Protein AF-A0A7Z1KL92-F1 (afdb_monomer_lite)

Secondary structure (DSSP, 8-state):
--TTGGGGGGGGS-HHHHHHHHHHHHHHHHHHH-TTSTTSS--PPPSSS----

Organism: Salmonella dublin (NCBI:txid98360)

Structure (mmCIF, N/CA/C/O backbone):
data_AF-A0A7Z1KL92-F1
#
_entry.id   AF-A0A7Z1KL92-F1
#
loop_
_atom_site.group_PDB
_atom_site.id
_atom_site.type_symbol
_atom_site.label_atom_id
_atom_site.label_alt_id
_atom_site.label_comp_id
_atom_site.label_asym_id
_atom_site.label_entity_id
_atom_site.label_seq_id
_atom_site.pdbx_PDB_ins_code
_atom_site.Cartn_x
_atom_site.Cartn_y
_atom_site.Cartn_z
_atom_site.occupancy
_atom_site.B_iso_or_equiv
_atom_site.auth_seq_id
_atom_site.auth_comp_id
_atom_site.auth_asym_id
_atom_site.auth_atom_id
_atom_site.pdbx_PDB_model_num
ATOM 1 N N . PHE A 1 1 ? 22.739 17.085 -10.340 1.00 50.28 1 PHE A N 1
ATOM 2 C CA . PHE A 1 1 ? 22.682 15.951 -9.388 1.00 50.28 1 PHE A CA 1
ATOM 3 C C . PHE A 1 1 ? 21.442 15.093 -9.646 1.00 50.28 1 PHE A C 1
ATOM 5 O O . PHE A 1 1 ? 20.327 15.573 -9.486 1.00 50.28 1 PHE A O 1
ATOM 12 N N . ARG A 1 2 ? 21.603 13.845 -10.112 1.00 62.72 2 ARG A N 1
ATOM 13 C CA . ARG A 1 2 ? 20.489 12.973 -10.540 1.00 62.72 2 ARG A CA 1
ATOM 14 C C . ARG A 1 2 ? 19.953 12.153 -9.354 1.00 62.72 2 ARG A C 1
ATOM 16 O O . ARG A 1 2 ? 20.548 11.144 -8.989 1.00 62.72 2 ARG A O 1
ATOM 23 N N . LYS A 1 3 ? 18.806 12.562 -8.795 1.00 62.22 3 LYS A N 1
ATOM 24 C CA . LYS A 1 3 ? 18.110 11.944 -7.637 1.00 62.22 3 LYS A CA 1
ATOM 25 C C . LYS A 1 3 ? 17.636 10.485 -7.835 1.00 62.22 3 LYS A C 1
ATOM 27 O O . LYS A 1 3 ? 17.171 9.864 -6.890 1.00 62.22 3 LYS A O 1
ATOM 32 N N . PHE A 1 4 ? 17.774 9.909 -9.030 1.00 68.19 4 PHE A N 1
ATOM 33 C CA . PHE A 1 4 ? 17.131 8.641 -9.408 1.00 68.19 4 PHE A CA 1
ATOM 34 C C . PHE A 1 4 ? 17.987 7.376 -9.253 1.00 68.19 4 PHE A C 1
ATOM 36 O O . PHE A 1 4 ? 17.494 6.292 -9.539 1.00 68.19 4 PHE A O 1
ATOM 43 N N . ARG A 1 5 ? 19.255 7.464 -8.816 1.00 78.12 5 ARG A N 1
ATOM 44 C CA . ARG A 1 5 ? 20.102 6.257 -8.680 1.00 78.12 5 ARG A CA 1
ATOM 45 C C . ARG A 1 5 ? 19.560 5.268 -7.642 1.00 78.12 5 ARG A C 1
ATOM 47 O O . ARG A 1 5 ? 19.596 4.072 -7.886 1.00 78.12 5 ARG A O 1
ATOM 54 N N . LYS A 1 6 ? 18.990 5.767 -6.538 1.00 84.75 6 LYS A N 1
ATOM 55 C CA . LYS A 1 6 ? 18.406 4.939 -5.467 1.00 84.75 6 LYS A CA 1
ATOM 56 C C . LYS A 1 6 ? 17.227 4.080 -5.943 1.00 84.75 6 LYS A C 1
ATOM 58 O O . LYS A 1 6 ? 16.990 3.009 -5.401 1.00 84.75 6 LYS A O 1
ATOM 63 N N . TYR A 1 7 ? 16.502 4.553 -6.951 1.00 85.44 7 TYR A N 1
ATOM 64 C CA . TYR A 1 7 ? 15.270 3.934 -7.436 1.00 85.44 7 TYR A CA 1
ATOM 65 C C . TYR A 1 7 ? 15.425 3.375 -8.853 1.00 85.44 7 TYR A C 1
ATOM 67 O O . TYR A 1 7 ? 14.433 3.146 -9.534 1.00 85.44 7 TYR A O 1
ATOM 75 N N . ALA A 1 8 ? 16.665 3.188 -9.321 1.00 87.69 8 ALA A N 1
ATOM 76 C CA . ALA A 1 8 ? 16.931 2.688 -10.667 1.00 87.69 8 ALA A CA 1
ATOM 77 C C . ALA A 1 8 ? 16.320 1.297 -10.893 1.00 87.69 8 ALA A C 1
ATOM 79 O O . ALA A 1 8 ? 15.782 1.053 -11.968 1.00 87.69 8 ALA A O 1
ATOM 80 N N . TRP A 1 9 ? 16.319 0.462 -9.851 1.00 88.25 9 TRP A N 1
ATOM 81 C CA . TRP A 1 9 ? 15.730 -0.877 -9.847 1.00 88.25 9 TRP A CA 1
ATOM 82 C C . TRP A 1 9 ? 14.221 -0.880 -10.136 1.00 88.25 9 TRP A C 1
ATOM 84 O O . TRP A 1 9 ? 13.716 -1.839 -10.699 1.00 88.25 9 TRP A O 1
ATOM 94 N N . LEU A 1 10 ? 13.483 0.201 -9.835 1.00 86.56 10 LEU A N 1
ATOM 95 C CA . LEU A 1 10 ? 12.044 0.272 -10.132 1.00 86.56 10 LEU A CA 1
ATOM 96 C C . LEU A 1 10 ? 11.747 0.243 -11.635 1.00 86.56 10 LEU A C 1
ATOM 98 O O . LEU A 1 10 ? 10.634 -0.091 -12.020 1.00 86.56 10 LEU A O 1
ATOM 102 N N . LYS A 1 11 ? 12.723 0.581 -12.491 1.00 85.50 11 LYS A N 1
ATOM 103 C CA . LYS A 1 11 ? 12.557 0.506 -13.950 1.00 85.50 11 LYS A CA 1
ATOM 104 C C . LYS A 1 11 ? 12.445 -0.923 -14.477 1.00 85.50 11 LYS A C 1
ATOM 106 O O . LYS A 1 11 ? 12.043 -1.096 -15.620 1.00 85.50 11 LYS A O 1
ATOM 111 N N . GLU A 1 12 ? 12.841 -1.910 -13.681 1.00 89.44 12 GLU A N 1
ATOM 112 C CA . GLU A 1 12 ? 12.820 -3.329 -14.052 1.00 89.44 12 GLU A CA 1
ATOM 113 C C . GLU A 1 12 ? 11.439 -3.966 -13.826 1.00 89.44 12 GLU A C 1
ATOM 115 O O . GLU A 1 12 ? 11.207 -5.092 -14.255 1.00 89.44 12 GLU A O 1
ATOM 120 N N . TYR A 1 13 ? 10.517 -3.252 -13.172 1.00 89.38 13 TYR A N 1
ATOM 121 C CA . TYR A 1 13 ? 9.195 -3.750 -12.799 1.00 89.38 13 TYR A CA 1
ATOM 122 C C . TYR A 1 13 ? 8.093 -3.132 -13.661 1.00 89.38 13 TYR A C 1
ATOM 124 O O . TYR A 1 13 ? 8.199 -1.995 -14.124 1.00 89.38 13 TYR A O 1
ATOM 132 N N . ASP A 1 14 ? 7.005 -3.884 -13.831 1.00 92.00 14 ASP A N 1
ATOM 133 C CA . ASP A 1 14 ? 5.810 -3.427 -14.534 1.00 92.00 14 ASP A CA 1
ATOM 134 C C . ASP A 1 14 ? 5.140 -2.247 -13.803 1.00 92.00 14 ASP A C 1
ATOM 136 O O . ASP A 1 14 ? 4.965 -2.247 -12.578 1.00 92.00 14 ASP A O 1
ATOM 140 N N . SER A 1 15 ? 4.767 -1.218 -14.565 1.00 92.19 15 SER A N 1
ATOM 141 C CA . SER A 1 15 ? 4.220 0.024 -14.016 1.00 92.19 15 SER A CA 1
ATOM 142 C C . SER A 1 15 ? 2.843 -0.165 -13.377 1.00 92.19 15 SER A C 1
ATOM 144 O O . SER A 1 15 ? 2.544 0.516 -12.394 1.00 92.19 15 SER A O 1
ATOM 146 N N . ILE A 1 16 ? 2.034 -1.105 -13.872 1.00 94.69 16 ILE A N 1
ATOM 147 C CA . ILE A 1 16 ? 0.706 -1.419 -13.331 1.00 94.69 16 ILE A CA 1
ATOM 148 C C . ILE A 1 16 ? 0.864 -2.149 -11.998 1.00 94.69 16 ILE A C 1
ATOM 150 O O . ILE A 1 16 ? 0.204 -1.798 -11.019 1.00 94.69 16 ILE A O 1
ATOM 154 N N . ALA A 1 17 ? 1.788 -3.108 -11.916 1.00 93.50 17 ALA A N 1
ATOM 155 C CA . ALA A 1 17 ? 2.077 -3.812 -10.667 1.00 93.50 17 ALA A CA 1
ATOM 156 C C . ALA A 1 17 ? 2.535 -2.852 -9.553 1.00 93.50 17 ALA A C 1
ATOM 158 O O . ALA A 1 17 ? 2.062 -2.942 -8.416 1.00 93.50 17 ALA A O 1
ATOM 159 N N . LEU A 1 18 ? 3.409 -1.891 -9.877 1.00 94.44 18 LEU A N 1
ATOM 160 C CA . LEU A 1 18 ? 3.853 -0.869 -8.924 1.00 94.44 18 LEU A CA 1
ATOM 161 C C . LEU A 1 18 ? 2.704 0.039 -8.471 1.00 94.44 18 LEU A C 1
ATOM 163 O O . LEU A 1 18 ? 2.580 0.324 -7.279 1.00 94.44 18 LEU A O 1
ATOM 167 N N . GLN A 1 19 ? 1.846 0.469 -9.396 1.00 95.50 19 GLN A N 1
ATOM 168 C CA . GLN A 1 19 ? 0.666 1.270 -9.062 1.00 95.50 19 GLN A CA 1
ATOM 169 C C . GLN A 1 19 ? -0.290 0.505 -8.143 1.00 95.50 19 GLN A C 1
ATOM 171 O O . GLN A 1 19 ? -0.734 1.049 -7.131 1.00 95.50 19 GLN A O 1
ATOM 176 N N . GLN A 1 20 ? -0.547 -0.771 -8.436 1.00 96.94 20 GLN A N 1
ATOM 177 C CA . GLN A 1 20 ? -1.413 -1.603 -7.606 1.00 96.94 20 GLN A CA 1
ATOM 178 C C . GLN A 1 20 ? -0.828 -1.809 -6.204 1.00 96.94 20 GLN A C 1
ATOM 180 O O . GLN A 1 20 ? -1.567 -1.770 -5.219 1.00 96.94 20 GLN A O 1
ATOM 185 N N . ALA A 1 21 ? 0.494 -1.973 -6.087 1.00 96.25 21 ALA A N 1
ATOM 186 C CA . ALA A 1 21 ? 1.161 -2.051 -4.791 1.00 96.25 21 ALA A CA 1
ATOM 187 C C . ALA A 1 21 ? 0.956 -0.765 -3.973 1.00 96.25 21 ALA A C 1
ATOM 189 O O . ALA A 1 21 ? 0.622 -0.845 -2.793 1.00 96.25 21 ALA A O 1
ATOM 190 N N . VAL A 1 22 ? 1.087 0.411 -4.596 1.00 96.25 22 VAL A N 1
ATOM 191 C CA . VAL A 1 22 ? 0.850 1.704 -3.930 1.00 96.25 22 VAL A CA 1
ATOM 192 C C . VAL A 1 22 ? -0.603 1.841 -3.465 1.00 96.25 22 VAL A C 1
ATOM 194 O O . VAL A 1 22 ? -0.827 2.209 -2.315 1.00 96.25 22 VAL A O 1
ATOM 197 N N . ILE A 1 23 ? -1.581 1.489 -4.307 1.00 96.88 23 ILE A N 1
ATOM 198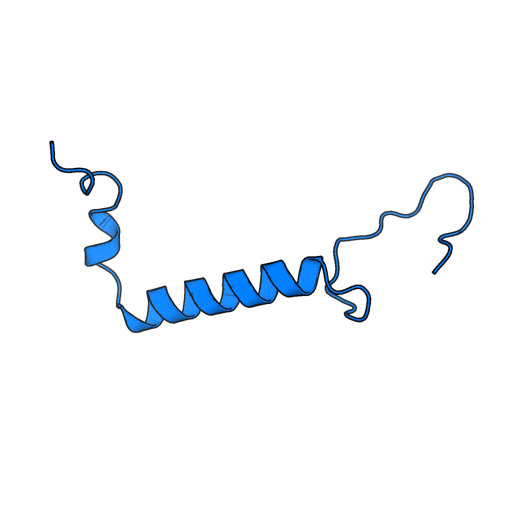 C CA . ILE A 1 23 ? -3.010 1.520 -3.945 1.00 96.88 23 ILE A CA 1
ATOM 199 C C . ILE A 1 23 ? -3.287 0.594 -2.757 1.00 96.88 23 ILE A C 1
ATOM 201 O O . ILE A 1 23 ? -3.934 0.989 -1.789 1.00 96.88 23 ILE A O 1
ATOM 205 N N . ASN A 1 24 ? -2.766 -0.632 -2.798 1.00 95.44 24 ASN A N 1
ATOM 206 C CA . ASN A 1 24 ? -2.967 -1.598 -1.721 1.00 95.44 24 ASN A CA 1
ATOM 207 C C . ASN A 1 24 ? -2.359 -1.106 -0.398 1.00 95.44 24 ASN A C 1
ATOM 209 O O . ASN A 1 24 ? -2.966 -1.289 0.659 1.00 95.44 24 ASN A O 1
ATOM 213 N N . LEU A 1 25 ? -1.185 -0.469 -0.451 1.00 95.88 25 LEU A N 1
ATOM 214 C CA . LEU A 1 25 ? -0.541 0.124 0.721 1.00 95.88 25 LEU A CA 1
ATOM 215 C C . LEU A 1 25 ? -1.357 1.288 1.296 1.00 95.88 25 LEU A C 1
ATOM 217 O O . LEU A 1 25 ? -1.511 1.359 2.514 1.00 95.88 25 LEU A O 1
ATOM 221 N N . ASP A 1 26 ? -1.911 2.157 0.451 1.00 95.06 26 ASP A N 1
ATOM 222 C CA . ASP A 1 26 ? -2.747 3.285 0.882 1.00 95.06 26 ASP A CA 1
ATOM 223 C C . ASP A 1 26 ? -4.059 2.822 1.535 1.00 95.06 26 ASP A C 1
ATOM 225 O O . ASP A 1 26 ? -4.448 3.293 2.610 1.00 95.06 26 ASP A O 1
ATOM 229 N N . VAL A 1 27 ? -4.697 1.806 0.948 1.00 93.25 27 VAL A N 1
ATOM 230 C CA . VAL A 1 27 ? -5.887 1.166 1.522 1.00 93.25 27 VAL A CA 1
ATOM 231 C C . VAL A 1 27 ? -5.558 0.531 2.871 1.00 93.25 27 VAL A C 1
ATOM 233 O O . VAL A 1 27 ? -6.289 0.730 3.842 1.00 93.25 27 VAL A O 1
ATOM 236 N N . ALA A 1 28 ? -4.454 -0.214 2.966 1.00 90.62 28 ALA A N 1
ATOM 237 C CA . ALA A 1 28 ? -4.031 -0.829 4.221 1.00 90.62 28 ALA A CA 1
ATOM 238 C C . ALA A 1 28 ? -3.737 0.226 5.300 1.00 90.62 28 ALA A C 1
ATOM 240 O O . ALA A 1 28 ? -4.201 0.089 6.433 1.00 90.62 28 ALA A O 1
ATOM 241 N N . PHE A 1 29 ? -3.030 1.300 4.940 1.00 90.31 29 PHE A N 1
ATOM 242 C CA . PHE A 1 29 ? -2.749 2.424 5.829 1.00 90.31 29 PHE A CA 1
ATOM 243 C C . PHE A 1 29 ? -4.039 3.070 6.342 1.00 90.31 29 PHE A C 1
ATOM 245 O O . PHE A 1 29 ? -4.224 3.186 7.553 1.00 90.31 29 PHE A O 1
ATOM 252 N N . SER A 1 30 ? -4.970 3.406 5.450 1.00 90.12 30 SER A N 1
ATOM 253 C CA . SER A 1 30 ? -6.269 3.979 5.819 1.00 90.12 30 SER A CA 1
ATOM 254 C C . SER A 1 30 ? -7.082 3.039 6.716 1.00 90.12 30 SER A C 1
ATOM 256 O O . SER A 1 30 ? -7.689 3.472 7.699 1.00 90.12 30 SER A O 1
ATOM 258 N N . ASN A 1 31 ? -7.054 1.734 6.432 1.00 89.38 31 ASN A N 1
ATOM 259 C CA . ASN A 1 31 ? -7.759 0.730 7.226 1.00 89.38 31 ASN A CA 1
ATOM 260 C C . ASN A 1 31 ? -7.220 0.629 8.657 1.00 89.38 31 ASN A C 1
ATOM 262 O O . ASN A 1 31 ? -8.021 0.499 9.585 1.00 89.38 31 ASN A O 1
ATOM 266 N N . CYS A 1 32 ? -5.904 0.765 8.856 1.00 86.62 32 CYS A N 1
ATOM 267 C CA . CYS A 1 32 ? -5.291 0.777 10.187 1.00 86.62 32 CYS A CA 1
ATOM 268 C C . CYS A 1 32 ? -5.889 1.858 11.103 1.00 86.62 32 CYS A C 1
ATOM 270 O O . CYS A 1 32 ? -5.996 1.635 12.311 1.00 86.62 32 CYS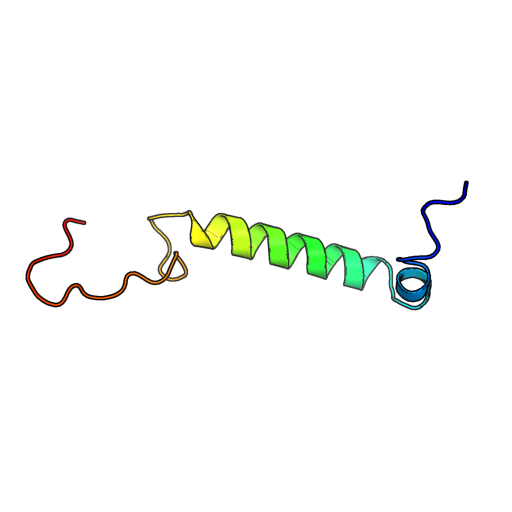 A O 1
ATOM 272 N N . PHE A 1 33 ? -6.313 2.996 10.545 1.00 85.31 33 PHE A N 1
ATOM 273 C CA . PHE A 1 33 ? -6.898 4.110 11.300 1.00 85.31 33 PHE A CA 1
ATOM 274 C C . PHE A 1 33 ? -8.426 4.155 11.267 1.00 85.31 33 PHE A C 1
ATOM 276 O O . PHE A 1 33 ? -9.017 5.003 11.932 1.00 85.31 33 PHE A O 1
ATOM 283 N N . ASN A 1 34 ? -9.091 3.257 10.538 1.00 84.81 34 ASN A N 1
ATOM 284 C CA . ASN A 1 34 ? -10.546 3.219 10.501 1.00 84.81 34 ASN A CA 1
ATOM 285 C C . ASN A 1 34 ? -11.090 2.454 11.724 1.00 84.81 34 ASN A C 1
ATOM 287 O O . ASN A 1 34 ? -11.015 1.221 11.760 1.00 84.81 34 ASN A O 1
ATOM 291 N N . PRO A 1 35 ? -11.707 3.130 12.714 1.00 78.81 35 PRO A N 1
ATOM 292 C CA . PRO A 1 35 ? -12.144 2.485 13.951 1.00 78.81 35 PRO A CA 1
ATOM 293 C C . PRO A 1 35 ? -13.263 1.459 13.730 1.00 78.81 35 PRO A C 1
ATOM 295 O O . PRO A 1 35 ? -13.477 0.605 14.591 1.00 78.81 35 PRO A O 1
ATOM 298 N N . LYS A 1 36 ? -13.958 1.514 12.585 1.00 81.88 36 LYS A N 1
ATOM 299 C CA . LYS A 1 36 ? -15.071 0.619 12.237 1.00 81.88 36 LYS A CA 1
ATOM 300 C C . LYS A 1 36 ? -14.606 -0.711 11.637 1.00 81.88 36 LYS A C 1
ATOM 302 O O . LYS A 1 36 ? -15.382 -1.665 11.618 1.00 81.88 36 LYS A O 1
ATOM 307 N N . LEU A 1 37 ? -13.368 -0.798 11.146 1.00 81.69 37 LEU A N 1
ATOM 308 C CA . LEU A 1 37 ? -12.847 -2.009 10.512 1.00 81.69 37 LEU A CA 1
ATOM 309 C C . LEU A 1 37 ? -12.177 -2.932 11.533 1.00 81.69 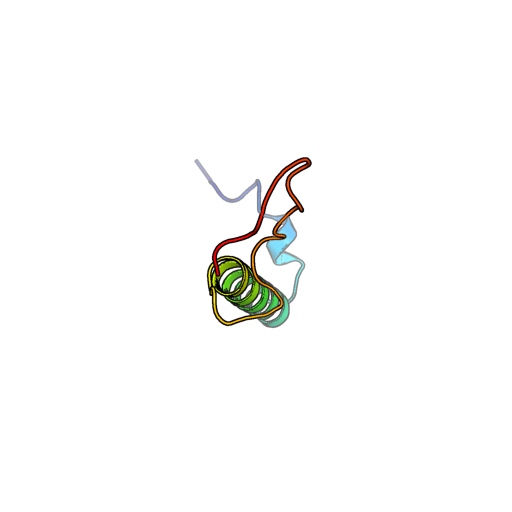37 LEU A C 1
ATOM 311 O O . LEU A 1 37 ? -11.496 -2.494 12.456 1.00 81.69 37 LEU A O 1
ATOM 315 N N . LYS A 1 38 ? -12.339 -4.249 11.350 1.00 71.12 38 LYS A N 1
ATOM 316 C CA . LYS A 1 38 ? -11.643 -5.258 12.172 1.00 71.12 38 LYS A CA 1
ATOM 317 C C . LYS A 1 38 ? -10.131 -5.272 11.920 1.00 71.12 38 LYS A C 1
ATOM 319 O O . LYS A 1 38 ? -9.383 -5.581 12.837 1.00 71.12 38 LYS A O 1
ATOM 324 N N . ALA A 1 39 ? -9.704 -4.889 10.714 1.00 66.12 39 ALA A N 1
ATOM 325 C CA . ALA A 1 39 ? -8.307 -4.723 10.303 1.00 66.12 39 ALA A CA 1
ATOM 326 C C . ALA A 1 39 ? -7.711 -3.357 10.714 1.00 66.12 39 ALA A C 1
ATOM 328 O O . ALA A 1 39 ? -6.842 -2.820 10.034 1.00 66.12 39 ALA A O 1
ATOM 329 N N . ARG A 1 40 ? -8.216 -2.773 11.805 1.00 70.19 40 ARG A N 1
ATOM 330 C CA . ARG A 1 40 ? -7.643 -1.586 12.451 1.00 70.19 40 ARG A CA 1
ATOM 331 C C . ARG A 1 40 ? -6.335 -1.926 13.162 1.00 70.19 40 ARG A C 1
ATOM 333 O O . ARG A 1 40 ? -6.006 -3.102 13.334 1.00 70.19 40 ARG A O 1
ATOM 340 N N . PHE A 1 41 ? -5.630 -0.897 13.632 1.00 71.38 41 PHE A N 1
ATOM 341 C CA . PHE A 1 41 ? -4.453 -1.053 14.485 1.00 71.38 41 PHE A CA 1
ATOM 342 C C . PHE A 1 41 ? -4.696 -2.115 15.573 1.00 71.38 41 PHE A C 1
ATOM 344 O O . PHE A 1 41 ? -5.743 -2.072 16.236 1.00 71.38 41 PHE A O 1
ATOM 351 N N . PRO A 1 42 ? -3.763 -3.066 15.777 1.00 72.44 42 PRO A N 1
ATOM 352 C CA . PRO A 1 42 ? -3.922 -4.089 16.797 1.00 72.44 42 PRO A CA 1
ATOM 353 C C . PRO A 1 42 ? -4.144 -3.436 18.161 1.00 72.44 42 PRO A C 1
ATOM 355 O O . PRO A 1 42 ? -3.282 -2.727 18.680 1.00 72.44 42 PRO A O 1
ATOM 358 N N . MET A 1 43 ? -5.310 -3.676 18.757 1.00 71.56 43 MET A N 1
ATOM 359 C CA . MET A 1 43 ? -5.565 -3.267 20.132 1.00 71.56 43 MET A CA 1
ATOM 360 C C .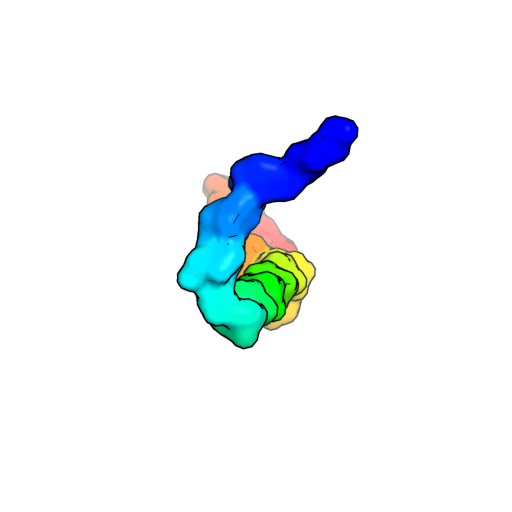 MET A 1 43 ? -5.070 -4.373 21.051 1.00 71.56 43 MET A C 1
ATOM 362 O O . MET A 1 43 ? -5.720 -5.406 21.221 1.00 71.56 43 MET A O 1
ATOM 366 N N . PHE A 1 44 ? -3.899 -4.165 21.642 1.00 74.06 44 PHE A N 1
ATOM 367 C CA . PHE A 1 44 ? -3.382 -5.071 22.655 1.00 74.06 44 PHE A CA 1
ATOM 368 C C . PHE A 1 44 ? -4.248 -4.988 23.914 1.00 74.06 44 PHE A C 1
ATOM 370 O O . PHE A 1 44 ? -4.628 -3.904 24.367 1.00 74.06 44 PHE A O 1
ATOM 377 N N . LYS A 1 45 ? -4.569 -6.146 24.498 1.00 70.00 45 LYS A N 1
ATOM 378 C CA . LYS A 1 45 ? -5.271 -6.188 25.784 1.00 70.00 45 LYS A CA 1
ATOM 379 C C . LYS A 1 45 ? -4.355 -5.596 26.856 1.00 70.00 45 LYS A C 1
ATOM 381 O O . LYS A 1 45 ? -3.198 -5.986 26.976 1.00 70.00 45 LYS A O 1
ATOM 386 N N . ARG A 1 46 ? -4.872 -4.660 27.651 1.00 71.69 46 ARG A N 1
ATOM 387 C CA . ARG A 1 46 ? -4.167 -4.144 28.831 1.00 71.69 46 ARG A CA 1
ATOM 388 C C . ARG A 1 46 ? -4.216 -5.183 29.954 1.00 71.69 46 ARG A C 1
ATOM 390 O O . ARG A 1 46 ? -5.237 -5.844 30.128 1.00 71.69 46 ARG A O 1
ATOM 397 N N . LYS A 1 47 ? -3.131 -5.298 30.730 1.00 75.94 47 LYS A N 1
ATOM 398 C CA . LYS A 1 47 ? -2.986 -6.260 31.844 1.00 75.94 47 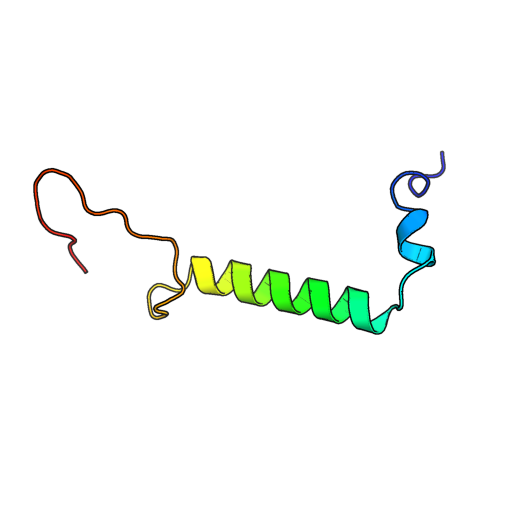LYS A CA 1
ATOM 399 C C . LYS A 1 47 ? -4.080 -6.113 32.917 1.00 75.94 47 LYS A C 1
ATOM 401 O O . LYS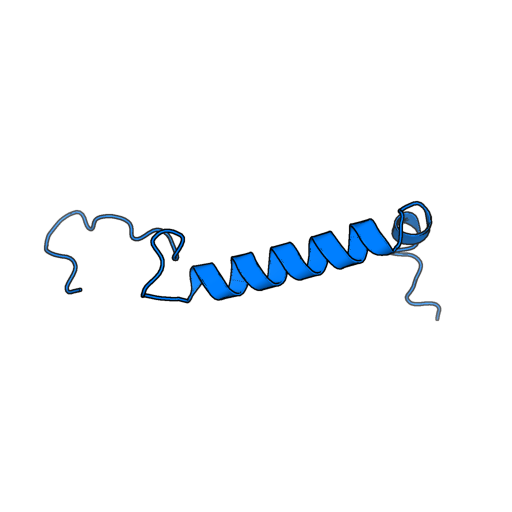 A 1 47 ? -4.482 -7.106 33.510 1.00 75.94 47 LYS A O 1
ATOM 406 N N . HIS A 1 48 ? -4.602 -4.901 33.120 1.00 78.06 48 HIS A N 1
ATOM 407 C CA . HIS A 1 48 ? -5.707 -4.617 34.036 1.00 78.06 48 HIS A CA 1
ATOM 408 C C . HIS A 1 48 ? -6.690 -3.623 33.383 1.00 78.06 48 HIS A C 1
ATOM 410 O O . HIS A 1 48 ? -6.336 -2.468 33.171 1.00 78.06 48 HIS A O 1
ATOM 416 N N . GLY A 1 49 ? -7.919 -4.058 33.070 1.00 66.12 49 GLY A N 1
ATOM 417 C CA . GLY A 1 49 ? -9.079 -3.164 32.893 1.00 66.12 49 GLY A CA 1
ATOM 418 C C . GLY A 1 49 ? -9.441 -2.673 31.477 1.00 66.12 49 GLY A C 1
ATOM 419 O O . GLY A 1 49 ? -8.716 -1.900 30.863 1.00 66.12 49 GLY A O 1
ATOM 420 N N . LYS A 1 50 ? -10.625 -3.137 31.040 1.00 60.06 50 LYS A N 1
ATOM 421 C CA . LYS A 1 50 ? -11.582 -2.727 29.980 1.00 60.06 50 LYS A CA 1
ATOM 422 C C . LYS A 1 50 ? -11.145 -1.730 28.884 1.00 60.06 50 LYS A C 1
ATOM 424 O O . LYS A 1 50 ? -10.937 -0.549 29.129 1.00 60.06 50 LYS A O 1
ATOM 429 N N . LEU A 1 51 ? -11.185 -2.212 27.635 1.00 59.28 51 LEU A N 1
ATOM 430 C CA . LEU A 1 51 ? -11.311 -1.388 26.428 1.00 59.28 51 LEU A CA 1
ATOM 431 C C . LEU A 1 51 ? -12.682 -0.692 26.452 1.00 59.28 51 LEU A C 1
ATOM 433 O O . LEU A 1 51 ? -13.707 -1.366 26.347 1.00 59.28 51 LEU A O 1
ATOM 437 N N . LEU A 1 52 ? -12.692 0.629 26.631 1.00 55.47 52 LEU A N 1
ATOM 438 C CA . LEU A 1 52 ? -13.846 1.461 26.300 1.00 55.47 52 LEU A CA 1
ATOM 439 C C . LEU A 1 52 ? -13.888 1.556 24.771 1.00 55.47 52 LEU A C 1
ATOM 441 O O . LEU A 1 52 ? -12.890 1.933 24.156 1.00 55.47 52 LEU A O 1
ATOM 445 N N . GLY A 1 53 ? -14.982 1.052 24.198 1.00 50.44 53 GLY A N 1
ATOM 446 C CA . GLY A 1 53 ? -15.224 1.006 22.756 1.00 50.44 53 GLY A CA 1
ATOM 447 C C . GLY A 1 53 ? -15.603 2.356 22.181 1.00 50.44 53 GLY A C 1
ATOM 448 O O . GLY A 1 53 ? -16.147 3.181 22.946 1.00 50.44 53 GLY A O 1
#

Radius of gyration: 18.68 Å; chains: 1; bounding box: 38×22×49 Å

Sequence (53 aa):
FRKFRKYAWLKEYDSIALQQAVINLDVAFSNCFNPKLKARFPMFKRKHGKLLG

pLDDT: mean 80.95, std 13.0, range [50.28, 96.94]

Foldseek 3Di:
DDPCPVPPVVVVDDPVVVVVVVVVVVVLVVQCPDPPHPSHPDDDDDPDDDDDD